Protein 3CAO (pdb70)

Solvent-accessible surface area: 8039 Å² total; per-residue (Å²): 166,129,69,72,82,19,85,39,142,49,59,50,205,76,164,111,37,33,22,80,43,58,47,63,87,57,37,128,182,50,54,53,165,66,73,35,56,52,54,55,27,142,94,148,66,103,80,22,155,146,102,66,30,88,73,56,72,49,45,101,88,22,63,102,135,117,107,63,138,52,30,4,3,104,67,16,42,61,121,52,48,102,32,46,25,124,167,87,90,152,49,50,68,130,80,47,98,29,42,48,180,188

Organism: Desulfocurvibacter africanus (NCBI:txid873)

Structure (mmCIF, N/CA/C/O backbone):
data_3CAO
#
_entry.id   3CAO
#
_cell.length_a   108.000
_cell.length_b   108.000
_cell.length_c   108.000
_cell.angle_alpha   90.00
_cell.angle_beta   90.00
_cell.angle_gamma   90.00
#
_symmetry.space_group_name_H-M   'I 2 3'
#
loop_
_entity.id
_entity.type
_entity.pdbx_description
1 polymer 'CYTOCHROME C3'
2 non-polymer 'ZINC ION'
3 non-polymer 'PROTOPORPHYRIN IX CONTAINING FE'
4 non-polymer ARSENIC
5 water water
#
loop_
_atom_site.group_PDB
_atom_site.id
_atom_site.type_symbol
_atom_site.label_atom_id
_atom_site.label_alt_id
_atom_site.label_comp_id
_atom_site.label_asym_id
_atom_site.label_entity_id
_atom_site.label_seq_id
_atom_site.pdbx_PDB_ins_code
_atom_site.Cartn_x
_atom_site.Cartn_y
_atom_site.Cartn_z
_atom_site.occupancy
_atom_site.B_iso_or_equiv
_atom_site.auth_seq_id
_atom_site.auth_comp_id
_atom_site.auth_asym_id
_atom_site.auth_atom_id
_atom_site.pdbx_PDB_model_num
ATOM 9 N N . GLU A 1 2 ? 0.616 81.525 45.344 1.00 14.54 2 GLU A N 1
ATOM 10 C CA . GLU A 1 2 ? -0.200 81.131 46.520 1.00 13.89 2 GLU A CA 1
ATOM 11 C C . GLU A 1 2 ? -1.690 81.410 46.408 1.00 11.54 2 GLU A C 1
ATOM 12 O O . GLU A 1 2 ? -2.476 80.741 47.105 1.00 15.70 2 GLU A O 1
ATOM 18 N N . ASP A 1 3 ? -2.116 82.319 45.538 1.00 14.21 3 ASP A N 1
ATOM 19 C CA . ASP A 1 3 ? -3.531 82.560 45.334 1.00 13.74 3 ASP A CA 1
ATOM 20 C C . ASP A 1 3 ? -4.158 81.780 44.180 1.00 14.46 3 ASP A C 1
ATOM 21 O O . ASP A 1 3 ? -5.373 81.830 44.018 1.00 15.69 3 ASP A O 1
ATOM 26 N N . MET A 1 4 ? -3.392 80.873 43.573 1.00 10.89 4 MET A N 1
ATOM 27 C CA . MET A 1 4 ? -3.907 80.107 42.433 1.00 12.13 4 MET A CA 1
ATOM 28 C C . MET A 1 4 ? -4.871 79.027 42.910 1.00 11.56 4 MET A C 1
ATOM 29 O O . MET A 1 4 ? -4.560 78.269 43.818 1.00 13.33 4 MET A O 1
ATOM 34 N N . THR A 1 5 ? -6.018 78.935 42.218 1.00 9.68 5 THR A N 1
ATOM 35 C CA . THR A 1 5 ? -7.012 77.930 42.578 1.00 10.97 5 THR A CA 1
ATOM 36 C C . THR A 1 5 ? -7.398 77.087 41.359 1.00 9.32 5 THR A C 1
ATOM 37 O O . THR A 1 5 ? -7.955 76.001 41.546 1.00 11.62 5 THR A O 1
ATOM 41 N N . HIS A 1 6 ? -7.138 77.583 40.154 1.00 10.71 6 HIS A N 1
ATOM 42 C CA . HIS A 1 6 ? -7.351 76.759 38.934 1.00 8.60 6 HIS A CA 1
ATOM 43 C C . HIS A 1 6 ? -6.176 77.006 38.011 1.00 11.19 6 HIS A C 1
ATOM 44 O O . HIS A 1 6 ? -5.558 78.072 38.084 1.00 10.97 6 HIS A O 1
ATOM 51 N N . VAL A 1 7 ? -5.951 76.138 37.007 1.00 8.26 7 VAL A N 1
ATOM 52 C CA . VAL A 1 7 ? -4.918 76.418 36.029 1.00 9.54 7 VAL A CA 1
ATOM 53 C C . VAL A 1 7 ? -5.391 77.572 35.158 1.00 9.29 7 VAL A C 1
ATOM 54 O O . VAL A 1 7 ? -6.587 77.638 34.870 1.00 9.61 7 VAL A O 1
ATOM 58 N N . PRO A 1 8 ? -4.517 78.474 34.793 1.00 12.04 8 PRO A N 1
ATOM 59 C CA . PRO A 1 8 ? -4.789 79.560 33.860 1.00 12.67 8 PRO A CA 1
ATOM 60 C C . PRO A 1 8 ? -5.410 79.054 32.564 1.00 12.46 8 PRO A C 1
ATOM 61 O O . PRO A 1 8 ? -5.004 77.995 32.071 1.00 13.03 8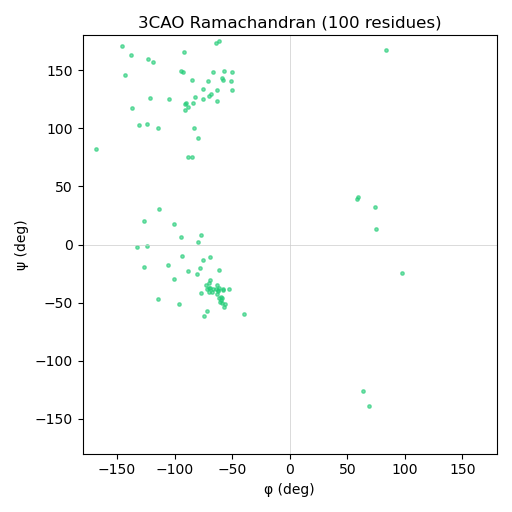 PRO A O 1
ATOM 65 N N . THR A 1 9 ? -6.375 79.795 32.031 1.00 15.35 9 THR A N 1
ATOM 66 C CA . THR A 1 9 ? -7.129 79.326 30.870 1.00 14.97 9 THR A CA 1
ATOM 67 C C . THR A 1 9 ? -7.240 80.399 29.795 1.00 18.34 9 THR A C 1
ATOM 68 O O . THR A 1 9 ? -7.677 80.082 28.678 1.00 19.12 9 THR A O 1
ATOM 72 N N . ASP A 1 10 ? -6.724 81.600 30.009 1.00 17.33 10 ASP A N 1
ATOM 73 C CA . ASP A 1 10 ? -6.872 82.674 29.019 1.00 20.35 10 ASP A CA 1
ATOM 74 C C . ASP A 1 10 ? -6.309 82.311 27.653 1.00 19.66 10 ASP A C 1
ATOM 75 O O . ASP A 1 10 ? -6.936 82.604 26.619 1.00 20.45 10 ASP A O 1
ATOM 80 N N . ALA A 1 11 ? -5.173 81.617 27.618 1.00 15.79 11 ALA A N 1
ATOM 81 C CA . ALA A 1 11 ? -4.536 81.211 26.381 1.00 16.16 11 ALA A CA 1
ATOM 82 C C . ALA A 1 11 ? -5.396 80.284 25.535 1.00 18.19 11 ALA A C 1
ATOM 83 O O . ALA A 1 11 ? -5.121 80.230 24.328 1.00 19.87 11 ALA A O 1
ATOM 85 N N . PHE A 1 12 ? -6.379 79.568 26.076 1.00 17.46 12 PHE A N 1
ATOM 86 C CA . PHE A 1 12 ? -7.224 78.707 25.270 1.00 19.46 12 PHE A CA 1
ATOM 87 C C . PHE A 1 12 ? -8.307 79.447 24.489 1.00 24.29 12 PHE A C 1
ATOM 88 O O . PHE A 1 12 ? -8.911 78.836 23.593 1.00 23.61 12 PHE A O 1
ATOM 96 N N . GLY A 1 13 ? -8.666 80.661 24.878 1.00 25.11 13 GLY A N 1
ATOM 97 C CA . GLY A 1 13 ? -9.864 81.300 24.312 1.00 27.20 13 GLY A CA 1
ATOM 98 C C . GLY A 1 13 ? -11.113 80.571 24.787 1.00 26.70 13 GLY A C 1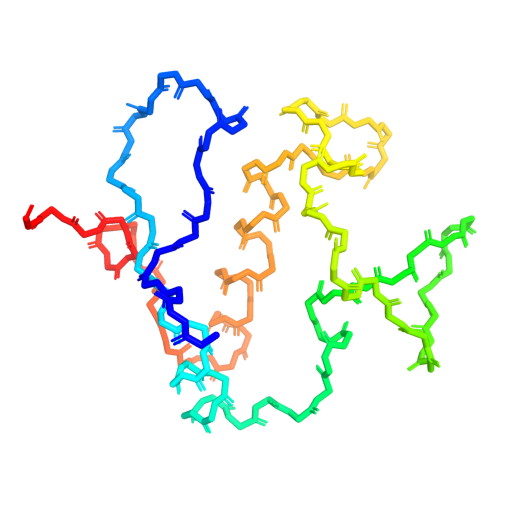
ATOM 99 O O . GLY A 1 13 ? -11.163 80.095 25.920 1.00 26.61 13 GLY A O 1
ATOM 100 N N . LYS A 1 14 ? -12.098 80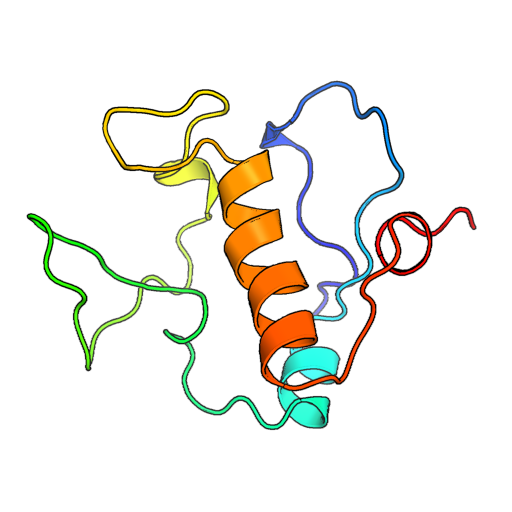.369 23.905 1.00 27.00 14 LYS A N 1
ATOM 101 C CA . LYS A 1 14 ? -13.346 79.754 24.341 1.00 25.55 14 LYS A CA 1
ATOM 102 C C . LYS A 1 14 ? -13.127 78.335 24.847 1.00 25.83 14 LYS A C 1
ATOM 103 O O . LYS A 1 14 ? -12.697 77.452 24.097 1.00 26.87 14 LYS A O 1
ATOM 109 N N . LEU A 1 15 ? -13.538 78.065 26.085 1.00 23.94 15 LEU A N 1
ATOM 110 C CA . LEU A 1 15 ? -13.362 76.758 26.690 1.00 23.30 15 LEU A CA 1
ATOM 111 C C . LEU A 1 15 ? -14.480 75.783 26.344 1.00 22.53 15 LEU A C 1
ATOM 112 O O . LEU A 1 15 ? -15.665 76.095 26.527 1.00 25.20 15 LEU A O 1
ATOM 117 N N . GLU A 1 16 ? -14.116 74.524 26.129 1.00 21.32 16 GLU A N 1
ATOM 118 C CA . GLU A 1 16 ? -15.055 73.414 26.171 1.00 22.98 16 GLU A CA 1
ATOM 119 C C . GLU A 1 16 ? -15.438 73.003 27.585 1.00 23.06 16 GLU A C 1
ATOM 120 O O . GLU A 1 16 ? -16.489 72.385 27.793 1.00 22.63 16 GLU A O 1
ATOM 126 N N . ARG A 1 17 ? -14.435 72.965 28.471 1.00 17.86 17 ARG A N 1
ATOM 127 C CA . ARG A 1 17 ? -14.553 72.359 29.779 1.00 14.97 17 ARG A CA 1
ATOM 128 C C . ARG A 1 17 ? -14.319 73.439 30.856 1.00 15.11 17 ARG A C 1
ATOM 129 O O . ARG A 1 17 ? -13.760 74.488 30.561 1.00 16.04 17 ARG A O 1
ATOM 144 N N . PRO A 1 18 ? -14.832 73.169 32.019 1.00 17.25 18 PRO A N 1
ATOM 145 C CA . PRO A 1 18 ? -14.536 73.928 33.237 1.00 14.18 18 PRO A CA 1
ATOM 146 C C . PRO A 1 18 ? -13.035 74.088 33.415 1.00 17.08 18 PRO A C 1
ATOM 147 O O . PRO A 1 18 ? -12.276 73.209 33.003 1.00 15.94 18 PRO A O 1
ATOM 151 N N . ALA A 1 19 ? -12.607 75.203 34.025 1.00 13.76 19 ALA A N 1
ATOM 152 C CA . ALA A 1 19 ? -11.180 75.301 34.372 1.00 12.83 19 ALA A CA 1
ATOM 153 C C . ALA A 1 19 ? -10.770 74.154 35.276 1.00 10.86 19 ALA A C 1
ATOM 154 O O . ALA A 1 19 ? -11.456 73.742 36.205 1.00 14.22 19 ALA A O 1
ATOM 156 N N . ALA A 1 20 ? -9.560 73.610 35.074 1.00 9.53 20 ALA A N 1
ATOM 157 C CA . ALA A 1 20 ? -9.043 72.530 35.894 1.00 11.18 20 ALA A CA 1
ATOM 158 C C . ALA A 1 20 ? -8.750 73.014 37.316 1.00 12.23 20 ALA A C 1
ATOM 159 O O . ALA A 1 20 ? -7.997 73.985 37.485 1.00 12.13 20 ALA A O 1
ATOM 161 N N . VAL A 1 21 ? -9.257 72.298 38.305 1.00 9.95 21 VAL A N 1
ATOM 162 C CA . VAL A 1 21 ? -8.925 72.588 39.709 1.00 11.69 21 VAL A CA 1
ATOM 163 C C . VAL A 1 21 ? -7.451 72.404 40.000 1.00 13.68 21 VAL A C 1
ATOM 164 O O . VAL A 1 21 ? -6.846 71.412 39.597 1.00 12.23 21 VAL A O 1
ATOM 168 N N . PHE A 1 22 ? -6.835 73.377 40.678 1.00 10.51 22 PHE A N 1
ATOM 169 C CA . PHE A 1 22 ? -5.398 73.338 40.919 1.00 8.98 22 PHE A CA 1
ATOM 170 C C . PHE A 1 22 ? -5.004 74.390 41.952 1.00 10.52 22 PHE A C 1
ATOM 171 O O . PHE A 1 22 ? -4.753 75.520 41.533 1.00 10.78 22 PHE A O 1
ATOM 179 N N . ASN A 1 23 ? -5.168 74.058 43.217 1.00 11.37 23 ASN A N 1
ATOM 180 C CA . ASN A 1 23 ? -4.650 75.011 44.227 1.00 9.65 23 ASN A CA 1
ATOM 181 C C . ASN A 1 23 ? -3.157 74.739 44.293 1.00 10.89 23 ASN A C 1
ATOM 182 O O . ASN A 1 23 ? -2.766 73.886 45.064 1.00 10.90 23 ASN A O 1
ATOM 187 N N . HIS A 1 24 ? -2.382 75.461 43.482 1.00 10.60 24 HIS A N 1
ATOM 188 C CA . HIS A 1 24 ? -0.962 75.202 43.266 1.00 10.06 24 HIS A CA 1
ATOM 189 C C . HIS A 1 24 ? -0.193 74.817 44.513 1.00 10.25 24 HIS A C 1
ATOM 190 O O . HIS A 1 24 ? 0.370 73.725 44.617 1.00 10.05 24 HIS A O 1
ATOM 197 N N . ASP A 1 25 ? -0.176 75.710 45.542 1.00 10.49 25 ASP A N 1
ATOM 198 C CA . ASP A 1 25 ? 0.678 75.397 46.677 1.00 11.33 25 ASP A CA 1
ATOM 199 C C . ASP A 1 25 ? 0.128 74.265 47.535 1.00 10.62 25 ASP A C 1
ATOM 200 O O . ASP A 1 25 ? 0.924 73.454 48.005 1.00 13.49 25 ASP A O 1
ATOM 205 N N . GLU A 1 26 ? -1.188 74.176 47.679 1.00 10.74 26 GLU A N 1
ATOM 206 C CA . GLU A 1 26 ? -1.714 73.047 48.464 1.00 14.43 26 GLU A CA 1
ATOM 207 C C . GLU A 1 26 ? -1.553 71.711 47.741 1.00 14.71 26 GLU A C 1
ATOM 208 O O . GLU A 1 26 ? -1.097 70.720 48.327 1.00 14.54 26 GLU A O 1
ATOM 214 N N . HIS A 1 27 ? -1.734 71.743 46.431 1.00 13.51 27 HIS A N 1
ATOM 215 C CA . HIS A 1 27 ? -1.522 70.556 45.594 1.00 12.24 27 HIS A CA 1
ATOM 216 C C . HIS A 1 27 ? -0.099 70.043 45.781 1.00 11.28 27 HIS A C 1
ATOM 217 O O . HIS A 1 27 ? 0.135 68.846 45.952 1.00 14.35 27 HIS A O 1
ATOM 224 N N . ASN A 1 28 ? 0.894 70.921 45.596 1.00 11.35 28 ASN A N 1
ATOM 225 C CA . ASN A 1 28 ? 2.282 70.477 45.535 1.00 12.64 28 ASN A CA 1
ATOM 226 C C . ASN A 1 28 ? 2.718 69.929 46.888 1.00 14.53 28 ASN A C 1
ATOM 227 O O . ASN A 1 28 ? 3.578 69.059 47.007 1.00 14.89 28 ASN A O 1
ATOM 232 N N . GLU A 1 29 ? 2.246 70.590 47.954 1.00 15.56 29 GLU A N 1
ATOM 233 C CA . GLU A 1 29 ? 2.465 70.030 49.288 1.00 16.87 29 GLU A CA 1
ATOM 234 C C . GLU A 1 29 ? 1.867 68.652 49.484 1.00 17.56 29 GLU A C 1
ATOM 235 O O . GLU A 1 29 ? 2.576 67.760 49.962 1.00 17.53 29 GLU A O 1
ATOM 241 N N . LYS A 1 30 ? 0.621 68.423 49.115 1.00 16.89 30 LYS A N 1
ATOM 242 C CA . LYS A 1 30 ? -0.061 67.151 49.321 1.00 18.87 30 LYS A CA 1
ATOM 243 C C . LYS A 1 30 ? 0.527 66.058 48.429 1.00 19.05 30 LYS A C 1
ATOM 244 O O . LYS A 1 30 ? 0.819 64.950 48.887 1.00 19.18 30 LYS A O 1
ATOM 250 N N . ALA A 1 31 ? 0.903 66.429 47.207 1.00 16.77 31 ALA A N 1
ATOM 251 C CA . ALA A 1 31 ? 1.571 65.504 46.302 1.00 15.22 31 ALA A CA 1
ATOM 252 C C . ALA A 1 31 ? 3.025 65.238 46.630 1.00 17.46 31 ALA A C 1
ATOM 253 O O . ALA A 1 31 ? 3.653 64.332 46.053 1.00 16.15 31 ALA A O 1
ATOM 255 N N . GLY A 1 32 ? 3.647 66.028 47.500 1.00 15.37 32 GLY A N 1
ATOM 256 C CA . GLY A 1 32 ? 5.023 65.808 47.937 1.00 16.56 32 GLY A CA 1
ATOM 257 C C . GLY A 1 32 ? 6.029 66.180 46.851 1.00 16.76 32 GLY A C 1
ATOM 258 O O . GLY A 1 32 ? 7.056 65.538 46.664 1.00 18.46 32 GLY A O 1
ATOM 259 N N . ILE A 1 33 ? 5.669 67.187 46.049 1.00 15.02 33 ILE A N 1
ATOM 260 C CA . ILE A 1 33 ? 6.548 67.621 44.968 1.00 16.54 33 ILE A CA 1
ATOM 261 C C . ILE A 1 33 ? 7.455 68.732 45.502 1.00 18.76 33 ILE A C 1
ATOM 262 O O . ILE A 1 33 ? 6.989 69.844 45.715 1.00 23.68 33 ILE A O 1
ATOM 267 N N . GLU A 1 34 ? 8.744 68.449 45.531 1.00 23.42 34 GLU A N 1
ATOM 268 C CA . GLU A 1 34 ? 9.720 69.378 46.091 1.00 25.61 34 GLU A CA 1
ATOM 269 C C . GLU A 1 34 ? 10.443 70.163 45.005 1.00 24.71 34 GLU A C 1
ATOM 270 O O . GLU A 1 34 ? 10.924 71.267 45.290 1.00 30.21 34 GLU A O 1
ATOM 276 N N . SER A 1 35 ? 10.595 69.575 43.824 1.00 19.01 35 SER A N 1
ATOM 277 C CA . SER A 1 35 ? 11.334 70.206 42.740 1.00 16.97 35 SER A CA 1
ATOM 278 C C . SER A 1 35 ? 10.391 71.027 41.861 1.00 16.83 35 SER A C 1
ATOM 279 O O . SER A 1 35 ? 9.523 70.413 41.206 1.00 15.10 35 SER A O 1
ATOM 282 N N . CYS A 1 36 ? 10.623 72.321 41.717 1.00 13.84 36 CYS A N 1
ATOM 283 C CA . CYS A 1 36 ? 9.758 73.142 40.877 1.00 14.08 36 CYS A CA 1
ATOM 284 C C . CYS A 1 36 ? 9.824 72.701 39.428 1.00 12.52 36 CYS A C 1
ATOM 285 O O . CYS A 1 36 ? 8.822 72.797 38.715 1.00 12.05 36 CYS A O 1
ATOM 288 N N . ASN A 1 37 ? 10.990 72.257 38.951 1.00 13.24 37 ASN A N 1
ATOM 289 C CA . ASN A 1 37 ? 11.083 71.814 37.562 1.00 15.45 37 ASN A CA 1
ATOM 290 C C . ASN A 1 37 ? 10.513 70.437 37.269 1.00 14.46 37 ASN A C 1
ATOM 291 O O . ASN A 1 37 ? 10.466 70.073 36.080 1.00 15.61 37 ASN A O 1
ATOM 296 N N . ALA A 1 38 ? 9.824 69.777 38.197 1.00 14.17 38 ALA A N 1
ATOM 297 C CA . ALA A 1 38 ? 8.864 68.727 37.884 1.00 13.93 38 ALA A CA 1
ATOM 298 C C . ALA A 1 38 ? 7.851 69.229 36.866 1.00 12.54 38 ALA A C 1
ATOM 299 O O . ALA A 1 38 ? 7.384 68.468 35.999 1.00 14.18 38 ALA A O 1
ATOM 301 N N . CYS A 1 39 ? 7.432 70.487 36.979 1.00 8.99 39 CYS A N 1
ATOM 302 C CA . CYS A 1 39 ? 6.522 71.090 36.041 1.00 7.20 39 CYS A CA 1
ATOM 303 C C . CYS A 1 39 ? 7.130 72.221 35.243 1.00 8.85 39 CYS A C 1
ATOM 304 O O . CYS A 1 39 ? 6.952 72.367 34.039 1.00 9.69 39 CYS A O 1
ATOM 307 N N . HIS A 1 40 ? 7.831 73.125 35.991 1.00 8.68 40 HIS A N 1
ATOM 308 C CA . HIS A 1 40 ? 8.376 74.307 35.304 1.00 8.98 40 HIS A CA 1
ATOM 309 C C . HIS A 1 40 ? 9.726 73.934 34.692 1.00 10.80 40 HIS A C 1
ATOM 310 O O . HIS A 1 40 ? 10.777 74.253 35.251 1.00 12.36 40 HIS A O 1
ATOM 317 N N . HIS A 1 41 ? 9.707 73.187 33.581 1.00 10.37 41 HIS A N 1
ATOM 318 C CA . HIS A 1 41 ? 10.949 72.584 33.099 1.00 10.97 41 HIS A CA 1
ATOM 319 C C . HIS A 1 41 ? 11.650 73.501 32.092 1.00 11.80 41 HIS A C 1
ATOM 320 O O . HIS A 1 41 ? 11.117 74.494 31.607 1.00 11.77 41 HIS A O 1
ATOM 327 N N . VAL A 1 42 ? 12.909 73.181 31.827 1.00 10.27 42 VAL A N 1
ATOM 328 C CA . VAL A 1 42 ? 13.699 73.867 30.808 1.00 12.70 42 VAL A CA 1
ATOM 329 C C . VAL A 1 42 ? 14.217 72.820 29.813 1.00 11.72 42 VAL A C 1
ATOM 330 O O . VAL A 1 42 ? 15.009 71.965 30.225 1.00 14.68 42 VAL A O 1
ATOM 334 N N . TRP A 1 43 ? 13.590 72.766 28.650 1.00 11.96 43 TRP A N 1
ATOM 335 C CA . TRP A 1 43 ? 14.043 71.895 27.575 1.00 11.38 43 TRP A CA 1
ATOM 336 C C . TRP A 1 43 ? 14.738 72.722 26.500 1.00 13.16 43 TRP A C 1
ATOM 337 O O . TRP A 1 43 ? 14.195 73.713 26.025 1.00 15.52 43 TRP A O 1
ATOM 348 N N . VAL A 1 44 ? 15.972 72.326 26.191 1.00 14.32 44 VAL A N 1
ATOM 349 C CA . VAL A 1 44 ? 16.752 73.040 25.173 1.00 16.02 44 VAL A CA 1
ATOM 350 C C . VAL A 1 44 ? 17.458 71.995 24.292 1.00 13.99 44 VAL A C 1
ATOM 351 O O . VAL A 1 44 ? 18.208 71.175 24.815 1.00 15.08 44 VAL A O 1
ATOM 355 N N . ASN A 1 45 ? 17.101 72.017 23.015 1.00 16.88 45 ASN A N 1
ATOM 356 C CA . ASN A 1 45 ? 17.795 71.174 22.028 1.00 16.71 45 ASN A CA 1
ATOM 357 C C . ASN A 1 45 ? 17.677 69.702 22.399 1.00 17.36 45 ASN A C 1
ATOM 358 O O . ASN A 1 45 ? 18.617 68.913 22.297 1.00 16.58 45 ASN A O 1
ATOM 363 N N . GLY A 1 46 ? 16.475 69.337 22.848 1.00 14.98 46 GLY A N 1
ATOM 364 C CA . GLY A 1 46 ? 16.111 67.973 23.164 1.00 14.11 46 GLY A CA 1
ATOM 365 C C . GLY A 1 46 ? 16.692 67.454 24.462 1.00 13.57 46 GLY A C 1
ATOM 366 O O . GLY A 1 46 ? 16.632 66.247 24.736 1.00 14.44 46 GLY A O 1
ATOM 367 N N . VAL A 1 47 ? 17.225 68.338 25.308 1.00 11.29 47 VAL A N 1
ATOM 368 C CA . VAL A 1 47 ? 17.830 67.960 26.576 1.00 11.95 47 VAL A CA 1
ATOM 369 C C . VAL A 1 47 ? 17.116 68.676 27.724 1.00 12.64 47 VAL A C 1
ATOM 370 O O . VAL A 1 47 ? 16.976 69.900 27.729 1.00 13.37 47 VAL A O 1
ATOM 374 N N . LEU A 1 48 ? 16.666 67.878 28.683 1.00 15.30 48 LEU A N 1
ATOM 375 C CA . LEU A 1 48 ? 15.973 68.395 29.859 1.00 15.14 48 LEU A CA 1
ATOM 376 C C . LEU A 1 48 ? 16.971 68.836 30.916 1.00 17.30 48 LEU A C 1
ATOM 377 O O . LEU A 1 48 ? 17.725 68.010 31.454 1.00 18.10 48 LEU A O 1
ATOM 382 N N . ALA A 1 49 ? 16.894 70.119 31.296 1.00 15.48 49 ALA A N 1
ATOM 383 C CA . ALA A 1 49 ? 17.859 70.605 32.288 1.00 18.94 49 ALA A CA 1
ATOM 384 C C . ALA A 1 49 ? 17.471 70.090 33.666 1.00 22.05 49 ALA A C 1
ATOM 385 O O . ALA A 1 49 ? 16.317 70.150 34.101 1.00 24.70 49 ALA A O 1
ATOM 387 N N . GLU A 1 50 ? 18.410 69.428 34.335 1.00 21.35 50 GLU A N 1
ATOM 388 C CA . GLU A 1 50 ? 18.100 68.769 35.604 1.00 23.74 50 GLU A CA 1
ATOM 389 C C . GLU A 1 50 ? 18.102 69.768 36.753 1.00 24.16 50 GLU A C 1
ATOM 390 O O . GLU A 1 50 ? 17.421 69.567 37.767 1.00 25.36 50 GLU A O 1
ATOM 396 N N . ASP A 1 51 ? 18.839 70.860 36.595 1.00 24.58 51 ASP A N 1
ATOM 397 C CA . ASP A 1 51 ? 19.082 71.782 37.702 1.00 28.56 51 ASP A CA 1
ATOM 398 C C . ASP A 1 51 ? 18.709 73.216 37.367 1.00 29.49 51 ASP A C 1
ATOM 399 O O . ASP A 1 51 ? 19.370 74.162 37.822 1.00 31.25 51 ASP A O 1
ATOM 404 N N . GLU A 1 52 ? 17.863 73.408 36.363 1.00 22.51 52 GLU A N 1
ATOM 405 C CA . GLU A 1 52 ? 17.263 74.681 36.032 1.00 20.24 52 GLU A CA 1
ATOM 406 C C . GLU A 1 52 ? 15.729 74.538 36.051 1.00 17.73 52 GLU A C 1
ATOM 407 O O . GLU A 1 52 ? 15.212 73.432 35.873 1.00 18.10 52 GLU A O 1
ATOM 413 N N . ASP A 1 53 ? 15.035 75.648 36.174 1.00 17.88 53 ASP A N 1
ATOM 414 C CA . ASP A 1 53 ? 13.599 75.653 35.908 1.00 15.73 53 ASP A CA 1
ATOM 415 C C . ASP A 1 53 ? 13.130 76.959 35.299 1.00 14.62 53 ASP A C 1
ATOM 416 O O . ASP A 1 53 ? 13.907 77.883 35.040 1.00 16.09 53 ASP A O 1
ATOM 421 N N . SER A 1 54 ? 11.859 76.932 34.870 1.00 13.30 54 SER A N 1
ATOM 422 C CA . SER A 1 54 ? 11.279 78.043 34.144 1.00 12.14 54 SER A CA 1
ATOM 423 C C . SER A 1 54 ? 10.176 78.693 34.984 1.00 10.12 54 SER A C 1
ATOM 424 O O . SER A 1 54 ? 9.223 79.246 34.446 1.00 13.56 54 SER A O 1
ATOM 427 N N . VAL A 1 55 ? 10.344 78.623 36.305 1.00 12.22 55 VAL A N 1
ATOM 428 C CA . VAL A 1 55 ? 9.371 79.290 37.185 1.00 12.67 55 VAL A CA 1
ATOM 429 C C . VAL A 1 55 ? 9.158 80.727 36.725 1.00 14.33 55 VAL A C 1
ATOM 430 O O . VAL A 1 55 ? 10.132 81.480 36.575 1.00 14.73 55 VAL A O 1
ATOM 434 N N . GLY A 1 56 ? 7.893 81.140 36.639 1.00 16.18 56 GLY A N 1
ATOM 435 C CA . GLY A 1 56 ? 7.544 82.490 36.233 1.00 16.08 56 GLY A CA 1
ATOM 436 C C . GLY A 1 56 ? 7.167 82.614 34.756 1.00 16.58 56 GLY A C 1
ATOM 437 O O . GLY A 1 56 ? 6.840 83.726 34.313 1.00 18.29 56 GLY A O 1
ATOM 438 N N . THR A 1 57 ? 7.664 81.689 33.929 1.00 13.52 57 THR A N 1
ATOM 439 C CA . THR A 1 57 ? 7.271 81.666 32.520 1.00 13.62 57 THR A CA 1
ATOM 440 C C . THR A 1 57 ? 6.046 80.781 32.357 1.00 12.45 57 THR A C 1
ATOM 441 O O . THR A 1 57 ? 6.062 79.606 32.741 1.00 10.93 57 THR A O 1
ATOM 445 N N . PRO A 1 58 ? 4.971 81.328 31.839 1.00 13.22 58 PRO A N 1
ATOM 446 C CA . PRO A 1 58 ? 3.741 80.589 31.613 1.00 13.42 58 PRO A CA 1
ATOM 447 C C . PRO A 1 58 ? 4.059 79.392 30.715 1.00 12.79 58 PRO A C 1
ATOM 448 O O . PRO A 1 58 ? 4.829 79.553 29.767 1.00 13.35 58 PRO A O 1
ATOM 452 N N . CYS A 1 59 ? 3.310 78.300 30.876 1.00 11.99 59 CYS A N 1
ATOM 453 C CA . CYS A 1 59 ? 3.412 77.185 29.932 1.00 11.34 59 CYS A CA 1
ATOM 454 C C . CYS A 1 59 ? 3.095 77.661 28.520 1.00 11.53 59 CYS A C 1
ATOM 455 O O . CYS A 1 59 ? 3.800 77.277 27.575 1.00 12.01 59 CYS A O 1
ATOM 458 N N . SER A 1 60 ? 2.132 78.557 28.386 1.00 11.16 60 SER A N 1
ATOM 459 C CA . SER A 1 60 ? 1.717 79.045 27.070 1.00 13.96 60 SER A CA 1
ATOM 460 C C . SER A 1 60 ? 2.740 79.917 26.375 1.00 15.33 60 SER A C 1
ATOM 461 O O . SER A 1 60 ? 2.600 80.157 25.161 1.00 16.80 60 SER A O 1
ATOM 464 N N . ASP A 1 61 ? 3.809 80.365 27.042 1.00 14.08 61 ASP A N 1
ATOM 465 C CA . ASP A 1 61 ? 4.874 81.091 26.342 1.00 14.61 61 ASP A CA 1
ATOM 466 C C . ASP A 1 61 ? 5.653 80.147 25.434 1.00 16.05 61 ASP A C 1
ATOM 467 O O . ASP A 1 61 ? 6.340 80.623 24.514 1.00 17.00 61 ASP A O 1
ATOM 472 N N . CYS A 1 62 ? 5.803 78.878 25.840 1.00 13.79 62 CYS A N 1
ATOM 473 C CA . CYS A 1 62 ? 6.523 77.919 25.008 1.00 13.63 62 CYS A CA 1
ATOM 474 C C . CYS A 1 62 ? 5.641 76.910 24.300 1.00 15.53 62 CYS A C 1
ATOM 475 O O . CYS A 1 62 ? 6.134 76.222 23.377 1.00 18.07 62 CYS A O 1
ATOM 478 N N . HIS A 1 63 ? 4.406 76.737 24.730 1.00 13.99 63 HIS A N 1
ATOM 479 C CA . HIS A 1 63 ? 3.513 75.741 24.166 1.00 13.80 63 HIS A CA 1
ATOM 480 C C . HIS A 1 63 ? 2.346 76.443 23.474 1.00 15.06 63 HIS A C 1
ATOM 481 O O . HIS A 1 63 ? 1.548 77.103 24.135 1.00 15.36 63 HIS A O 1
ATOM 488 N N . ALA A 1 64 ? 2.445 76.544 22.143 1.00 16.26 64 ALA A N 1
ATOM 489 C CA . ALA A 1 64 ? 1.323 77.092 21.368 1.00 18.24 64 ALA A CA 1
ATOM 490 C C . ALA A 1 64 ? 0.106 76.199 21.481 1.00 17.96 64 ALA A C 1
ATOM 491 O O . ALA A 1 64 ? 0.221 75.067 21.963 1.00 15.64 64 ALA A O 1
ATOM 493 N N . LEU A 1 65 ? -1.044 76.614 20.951 1.00 16.45 65 LEU A N 1
ATOM 494 C CA . LEU A 1 65 ? -2.221 75.737 20.958 1.00 16.59 65 LEU A CA 1
ATOM 495 C C . LEU A 1 65 ? -1.959 74.490 20.117 1.00 13.92 65 LEU A C 1
ATOM 496 O O . LEU A 1 65 ? -2.541 73.429 20.368 1.00 16.17 65 LEU A O 1
ATOM 501 N N . GLU A 1 66 ? -1.252 74.693 19.007 1.00 17.89 66 GLU A N 1
ATOM 502 C CA . GLU A 1 66 ? -0.883 73.591 18.139 1.00 17.91 66 GLU A CA 1
ATOM 503 C C . GLU A 1 66 ? 0.489 73.033 18.507 1.00 18.04 66 GLU A C 1
ATOM 504 O O . GLU A 1 66 ? 1.434 73.776 18.794 1.00 17.54 66 GLU A O 1
AT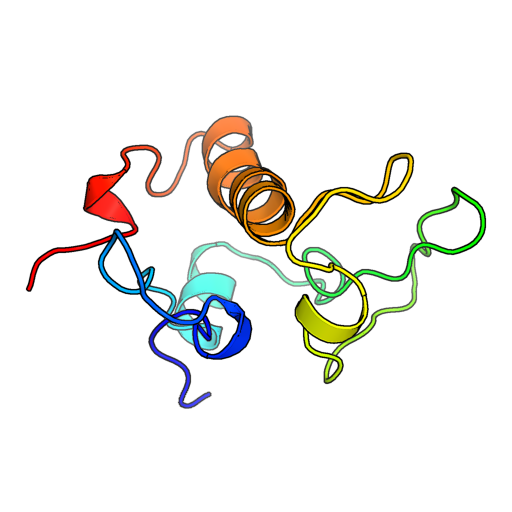OM 510 N N . GLN A 1 67 ? 0.610 71.735 18.279 1.00 17.90 67 GLN A N 1
ATOM 511 C CA . GLN A 1 67 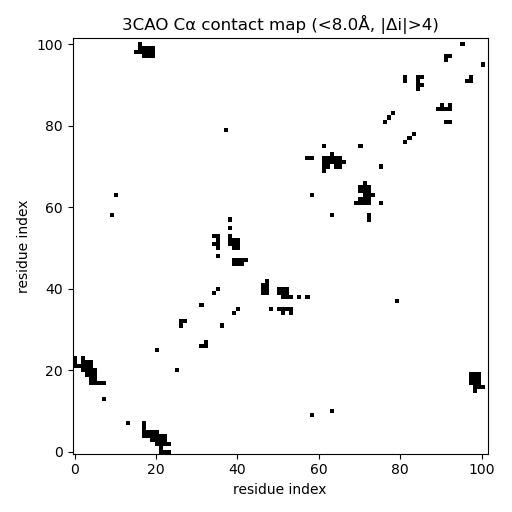? 1.912 71.070 18.365 1.00 19.64 67 GLN A CA 1
ATOM 512 C C . GLN A 1 67 ? 2.905 71.675 17.391 1.00 20.61 67 GLN A C 1
ATOM 513 O O . GLN A 1 67 ? 2.556 72.104 16.283 1.00 22.44 67 GLN A O 1
ATOM 519 N N . ASP A 1 68 ? 4.161 71.754 17.811 1.00 16.72 68 ASP A N 1
ATOM 520 C CA . ASP A 1 68 ? 5.244 72.230 16.950 1.00 20.06 68 ASP A CA 1
ATOM 521 C C . ASP A 1 68 ? 6.409 71.249 17.023 1.00 22.33 68 ASP A C 1
ATOM 522 O O . ASP A 1 68 ? 7.210 71.292 17.961 1.00 20.35 68 ASP A O 1
ATOM 527 N N . GLY A 1 69 ? 6.556 70.419 15.987 1.00 21.34 69 GLY A N 1
ATOM 528 C CA . GLY A 1 69 ? 7.542 69.330 16.084 1.00 20.31 69 GLY A CA 1
ATOM 529 C C . GLY A 1 69 ? 7.145 68.361 17.190 1.00 17.36 69 GLY A C 1
ATOM 530 O O . GLY A 1 69 ? 6.021 67.857 17.237 1.00 19.49 69 GLY A O 1
ATOM 531 N N . ASP A 1 70 ? 8.074 68.104 18.119 1.00 16.07 70 ASP A N 1
ATOM 532 C CA . ASP A 1 70 ? 7.706 67.309 19.291 1.00 15.75 70 ASP A CA 1
ATOM 533 C C . ASP A 1 70 ? 7.455 68.178 20.524 1.00 14.85 70 ASP A C 1
ATOM 534 O O . ASP A 1 70 ? 7.304 67.590 21.599 1.00 16.92 70 ASP A O 1
ATOM 539 N N . THR A 1 71 ? 7.236 69.467 20.348 1.00 14.52 71 THR A N 1
ATOM 540 C CA . THR A 1 71 ? 6.747 70.295 21.474 1.00 15.45 71 THR A CA 1
ATOM 541 C C . THR A 1 71 ? 5.235 70.238 21.471 1.00 14.32 71 THR A C 1
ATOM 542 O O . THR A 1 71 ? 4.607 70.621 20.482 1.00 16.40 71 THR A O 1
ATOM 546 N N . PRO A 1 72 ? 4.607 69.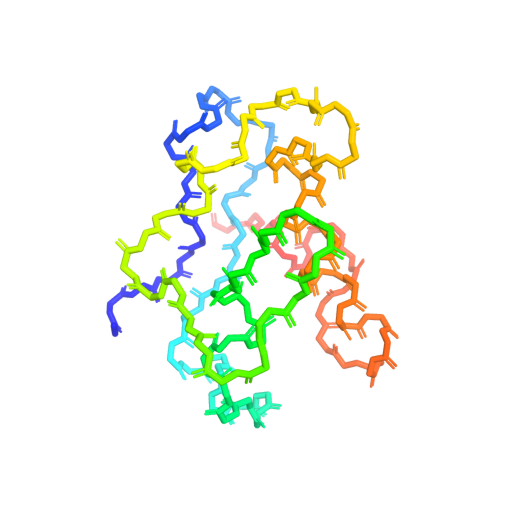723 22.520 1.00 13.61 72 PRO A N 1
ATOM 547 C CA . PRO A 1 72 ? 3.181 69.434 22.512 1.00 13.02 72 PRO A CA 1
ATOM 548 C C . PRO A 1 72 ? 2.388 70.732 22.432 1.00 14.68 72 PRO A C 1
ATOM 549 O O . PRO A 1 72 ? 2.922 71.764 22.850 1.00 13.93 72 PRO A O 1
ATOM 553 N N . GLY A 1 73 ? 1.209 70.732 21.794 1.00 12.01 73 GLY A N 1
ATOM 554 C CA . GLY A 1 73 ? 0.336 71.906 21.978 1.00 12.73 73 GLY A CA 1
ATOM 555 C C . GLY A 1 73 ? -0.026 72.034 23.467 1.00 11.63 73 GLY A C 1
ATOM 556 O O . GLY A 1 73 ? 0.179 71.090 24.216 1.00 11.96 73 GLY A O 1
ATOM 557 N N . LEU A 1 74 ? -0.731 73.117 23.784 1.00 12.93 74 LEU A N 1
ATOM 558 C CA . LEU A 1 74 ? -0.950 73.455 25.205 1.00 12.29 74 LEU A CA 1
ATOM 559 C C . LEU A 1 74 ? -1.873 72.513 25.935 1.00 11.82 74 LEU A C 1
ATOM 560 O O . LEU A 1 74 ? -1.553 72.028 27.022 1.00 9.54 74 LEU A O 1
ATOM 565 N N . GLN A 1 75 ? -2.977 72.067 25.303 1.00 11.63 75 GLN A N 1
ATOM 566 C CA . GLN A 1 75 ? -3.846 71.109 25.967 1.00 10.56 75 GLN A CA 1
ATOM 567 C C . GLN A 1 75 ? -3.077 69.835 26.285 1.00 9.99 75 GLN A C 1
ATOM 568 O O . GLN A 1 75 ? -3.114 69.219 27.344 1.00 10.85 75 GLN A O 1
ATOM 574 N N . ASP A 1 76 ? -2.376 69.319 25.251 1.00 11.09 76 ASP A N 1
ATOM 575 C CA . ASP A 1 76 ? -1.619 68.088 25.342 1.00 12.55 76 ASP A CA 1
ATOM 576 C C . ASP A 1 76 ? -0.506 68.223 26.373 1.00 10.55 76 ASP A C 1
ATOM 577 O O . ASP A 1 76 ? -0.289 67.286 27.139 1.00 10.71 76 ASP A O 1
ATOM 586 N N . ALA A 1 77 ? 0.141 69.389 26.414 1.00 11.14 77 ALA A N 1
ATOM 587 C CA . ALA A 1 77 ? 1.162 69.613 27.455 1.00 11.40 77 ALA A CA 1
ATOM 588 C C . ALA A 1 77 ? 0.569 69.460 28.848 1.00 10.69 77 ALA A C 1
ATOM 589 O O . ALA A 1 77 ? 1.167 68.797 29.691 1.00 9.57 77 ALA A O 1
ATOM 591 N N . TYR A 1 78 ? -0.555 70.122 29.127 1.00 10.34 78 TYR A N 1
ATOM 592 C CA . TYR A 1 78 ? -1.162 69.952 30.445 1.00 9.44 78 TYR A CA 1
ATOM 593 C C . TYR A 1 78 ? -1.587 68.531 30.738 1.00 8.56 78 TYR A C 1
ATOM 594 O O . TYR A 1 78 ? -1.460 67.997 31.824 1.00 9.20 78 TYR A O 1
ATOM 603 N N . HIS A 1 79 ? -2.277 67.880 29.749 1.00 10.22 79 HIS A N 1
ATOM 604 C CA . HIS A 1 79 ? -2.686 66.507 30.013 1.00 10.21 79 HIS A CA 1
ATOM 605 C C . HIS A 1 79 ? -1.517 65.593 30.286 1.00 6.99 79 HIS A C 1
ATOM 606 O O . HIS A 1 79 ? -1.553 64.823 31.245 1.00 11.17 79 HIS A O 1
ATOM 613 N N . GLN A 1 80 ? -0.456 65.678 29.473 1.00 9.72 80 GLN A N 1
ATOM 614 C CA . GLN A 1 80 ? 0.707 64.818 29.694 1.00 10.15 80 GLN A CA 1
ATOM 615 C C . GLN A 1 80 ? 1.361 65.079 31.044 1.00 8.58 80 GLN A C 1
ATOM 616 O O . GLN A 1 80 ? 1.805 64.166 31.724 1.00 12.12 80 GLN A O 1
ATOM 622 N N . GLN A 1 81 ? 1.457 66.375 31.441 1.00 8.97 81 GLN A N 1
ATOM 623 C CA . GLN A 1 81 ? 2.103 66.672 32.710 1.00 9.44 81 GLN A CA 1
ATOM 624 C C . GLN A 1 81 ? 1.226 66.241 33.890 1.00 7.48 81 GLN A C 1
ATOM 625 O O . GLN A 1 81 ? 1.691 65.556 34.794 1.00 8.83 81 GLN A O 1
ATOM 636 N N . CYS A 1 82 ? 0.012 66.779 33.904 1.00 7.65 82 CYS A N 1
ATOM 637 C CA . CYS A 1 82 ? -0.895 66.645 35.034 1.00 6.63 82 CYS A CA 1
ATOM 638 C C . CYS A 1 82 ? -1.506 65.240 35.130 1.00 9.01 82 CYS A C 1
ATOM 639 O O . CYS A 1 82 ? -1.328 64.558 36.122 1.00 9.36 82 CYS A O 1
ATOM 642 N N . TRP A 1 83 ? -2.243 64.896 34.078 1.00 11.10 83 TRP A N 1
ATOM 643 C CA . TRP A 1 83 ? -2.865 63.558 34.054 1.00 11.40 83 TRP A CA 1
ATOM 644 C C . TRP A 1 83 ? -1.847 62.443 33.890 1.00 12.25 83 TRP A C 1
ATOM 645 O O . TRP A 1 83 ? -1.907 61.452 34.641 1.00 10.74 83 TRP A O 1
ATOM 656 N N . GLY A 1 84 ? -0.737 62.703 33.194 1.00 10.50 84 GLY A N 1
ATOM 657 C CA . GLY A 1 84 ? 0.381 61.771 33.131 1.00 10.69 84 GLY A CA 1
ATOM 658 C C . GLY A 1 84 ? 0.970 61.434 34.482 1.00 13.11 84 GLY A C 1
ATOM 659 O O . GLY A 1 84 ? 1.216 60.250 34.772 1.00 12.60 84 GLY A O 1
ATOM 660 N N . CYS A 1 85 ? 1.222 62.424 35.366 1.00 9.36 85 CYS A N 1
ATOM 661 C CA . CYS A 1 85 ? 1.747 62.053 36.674 1.00 10.12 85 CYS A CA 1
ATOM 662 C C . CYS A 1 85 ? 0.725 61.283 37.506 1.00 10.17 85 CYS A C 1
ATOM 663 O O . CYS A 1 85 ? 1.075 60.324 38.186 1.00 11.70 85 CYS A O 1
ATOM 666 N N . HIS A 1 86 ? -0.542 61.701 37.463 1.00 10.38 86 HIS A N 1
ATOM 667 C CA . HIS A 1 86 ? -1.553 61.025 38.290 1.00 11.46 86 HIS A CA 1
ATOM 668 C C . HIS A 1 86 ? -1.683 59.553 37.900 1.00 12.85 86 HIS A C 1
ATOM 669 O O . HIS A 1 86 ? -1.763 58.685 38.779 1.00 14.23 86 HIS A O 1
ATOM 676 N N . GLU A 1 87 ? -1.577 59.305 36.610 1.00 11.75 87 GLU A N 1
ATOM 677 C CA . GLU A 1 87 ? -1.605 57.909 36.148 1.00 14.46 87 GLU A CA 1
ATOM 678 C C . GLU A 1 87 ? -0.350 57.135 36.496 1.00 16.12 87 GLU A C 1
ATOM 679 O O . GLU A 1 87 ? -0.425 56.011 37.010 1.00 16.09 87 GLU A O 1
ATOM 685 N N . LYS A 1 88 ? 0.816 57.776 36.418 1.00 13.85 88 LYS A N 1
ATOM 686 C CA . LYS A 1 88 ? 2.074 57.141 36.800 1.00 15.40 88 LYS A CA 1
ATOM 687 C C . LYS A 1 88 ? 2.121 56.763 38.269 1.00 14.79 88 LYS A C 1
ATOM 688 O O . LYS A 1 88 ? 2.627 55.693 38.648 1.00 17.27 88 LYS A O 1
ATOM 694 N N . GLN A 1 89 ? 1.636 57.649 39.145 1.00 13.68 89 GLN A N 1
ATOM 695 C CA . GLN A 1 89 ? 1.726 57.447 40.577 1.00 15.00 89 GLN A CA 1
ATOM 696 C C . GLN A 1 89 ? 0.475 56.777 41.123 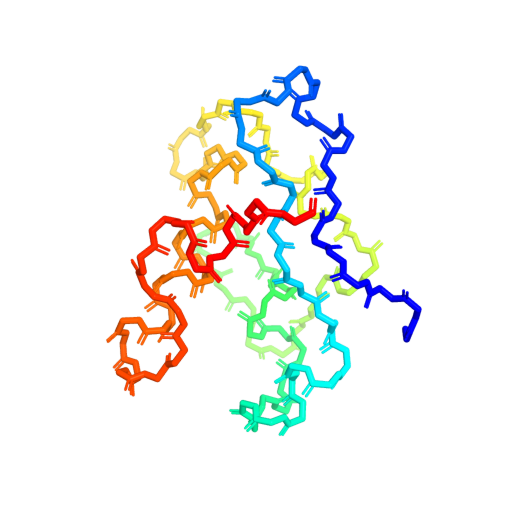1.00 14.13 89 GLN A C 1
ATOM 697 O O . GLN A 1 89 ? 0.398 56.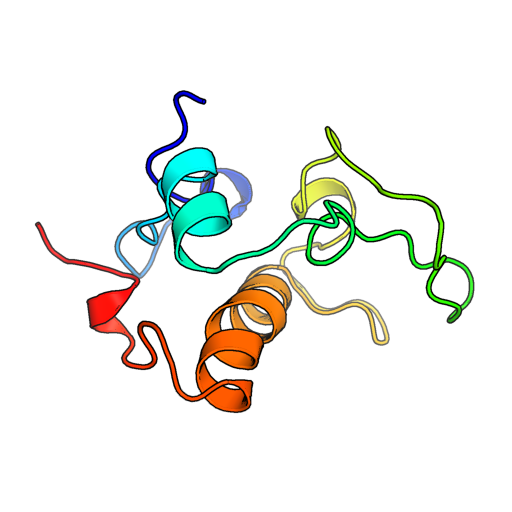473 42.322 1.00 16.08 89 GLN A O 1
ATOM 703 N N . ALA A 1 90 ? -0.566 56.654 40.309 1.00 15.39 90 ALA A N 1
ATOM 704 C CA . ALA A 1 90 ? -1.848 56.105 40.731 1.00 14.87 90 ALA A CA 1
ATOM 705 C C . ALA A 1 90 ? -2.466 56.869 41.890 1.00 19.23 90 ALA A C 1
ATOM 706 O O . ALA A 1 90 ? -3.003 56.334 42.871 1.00 22.13 90 ALA A O 1
ATOM 708 N N . LYS A 1 91 ? -2.337 58.190 41.845 1.00 17.38 91 LYS A N 1
ATOM 709 C CA . LYS A 1 91 ? -2.879 59.100 42.846 1.00 16.89 91 LYS A CA 1
ATOM 710 C C . LYS A 1 91 ? -3.361 60.350 42.100 1.00 18.50 91 LYS A C 1
ATOM 711 O O . LYS A 1 91 ? -2.736 60.708 41.100 1.00 17.17 91 LYS A O 1
ATOM 717 N N . GLY A 1 92 ? -4.424 60.962 42.580 1.00 17.34 92 GLY A N 1
ATOM 718 C CA . GLY A 1 92 ? -4.960 62.159 41.943 1.00 15.29 92 GLY A CA 1
ATOM 719 C C . GLY A 1 92 ? -5.886 61.852 40.785 1.00 20.13 92 GLY A C 1
ATOM 720 O O . GLY A 1 92 ? -6.090 60.699 40.380 1.00 19.36 92 GLY A O 1
ATOM 721 N N . PRO A 1 93 ? -6.614 62.860 40.323 1.00 17.68 93 PRO A N 1
ATOM 722 C CA . PRO A 1 93 ? -7.743 62.734 39.434 1.00 17.62 93 PRO A CA 1
ATOM 723 C C . PRO A 1 93 ? -7.342 62.325 38.025 1.00 19.09 93 PRO A C 1
ATOM 724 O O . PRO A 1 93 ? -6.385 62.830 37.432 1.00 16.74 93 PRO A O 1
ATOM 728 N N . VAL A 1 94 ? -8.004 61.263 37.535 1.00 18.73 94 VAL A N 1
ATOM 729 C CA . VAL A 1 94 ? -7.684 60.790 36.183 1.00 19.75 94 VAL A CA 1
ATOM 730 C C . VAL A 1 94 ? -8.930 60.746 35.310 1.00 21.19 94 VAL A C 1
ATOM 731 O O . VAL A 1 94 ? -8.839 60.521 34.103 1.00 22.34 94 VAL A O 1
ATOM 735 N N . MET A 1 95 ? -10.089 61.098 35.884 1.00 21.56 95 MET A N 1
ATOM 736 C CA . MET A 1 95 ? -11.287 61.273 35.058 1.00 21.67 95 MET A CA 1
ATOM 737 C C . MET A 1 95 ? -11.486 62.725 34.639 1.00 19.32 95 MET A C 1
ATOM 738 O O . MET A 1 95 ? -11.308 63.611 35.491 1.00 18.88 95 MET A O 1
ATOM 747 N N . CYS A 1 96 ? -12.066 62.965 33.480 1.00 15.84 96 CYS A N 1
ATOM 748 C CA . CYS A 1 96 ? -12.155 64.299 32.917 1.00 16.35 96 CYS A CA 1
ATOM 749 C C . CYS A 1 96 ? -12.839 65.264 33.902 1.00 18.86 96 CYS A C 1
ATOM 750 O O . CYS A 1 96 ? -12.369 66.385 34.102 1.00 15.57 96 CYS A O 1
ATOM 753 N N . GLY A 1 97 ? -14.009 64.857 34.400 1.00 17.89 97 GLY A N 1
ATOM 754 C CA . GLY A 1 97 ? -14.787 65.770 35.245 1.00 17.41 97 GLY A CA 1
ATOM 755 C C . GLY A 1 97 ? -14.313 65.857 36.673 1.00 17.04 97 GLY A C 1
ATOM 756 O O . GLY A 1 97 ? -14.873 66.625 37.472 1.00 19.42 97 GLY A O 1
ATOM 757 N N . GLU A 1 98 ? -13.239 65.175 37.057 1.00 14.17 98 GLU A N 1
ATOM 758 C CA . GLU A 1 98 ? -12.586 65.276 38.342 1.00 14.69 98 GLU A CA 1
ATOM 759 C C . GLU A 1 98 ? -11.513 66.368 38.364 1.00 16.17 98 GLU A C 1
ATOM 760 O O . GLU A 1 98 ? -11.131 66.795 39.454 1.00 17.19 98 GLU A O 1
ATOM 766 N N . CYS A 1 99 ? -11.026 66.709 37.180 1.00 15.82 99 CYS A N 1
ATOM 767 C CA . CYS A 1 99 ? -10.165 67.888 37.047 1.00 15.96 99 CYS A CA 1
ATOM 768 C C . CYS A 1 99 ? -11.022 69.059 36.602 1.00 15.77 99 CYS A C 1
ATOM 769 O O . CYS A 1 99 ? -10.985 70.153 37.173 1.00 15.60 99 CYS A O 1
ATOM 772 N N . HIS A 1 100 ? -11.793 68.821 35.539 1.00 14.53 100 HIS A N 1
ATOM 773 C CA . HIS A 1 100 ? -12.631 69.860 34.960 1.00 14.04 100 HIS A CA 1
ATOM 774 C C . HIS A 1 100 ? -13.978 69.832 35.682 1.00 18.44 100 HIS A C 1
ATOM 775 O O . HIS A 1 100 ? -14.987 69.452 35.094 1.00 17.83 100 HIS A O 1
ATOM 782 N N . VAL A 1 101 ? -14.003 70.351 36.907 1.00 15.46 101 VAL A N 1
ATOM 783 C CA . VAL A 1 101 ? -15.133 70.096 37.808 1.00 16.80 101 VAL A CA 1
ATOM 784 C C . VAL A 1 101 ? -16.269 71.057 37.495 1.00 19.32 101 VAL A C 1
ATOM 785 O O . VAL A 1 101 ? -16.065 72.265 37.346 1.00 16.97 101 VAL A O 1
ATOM 789 N N . LYS A 1 102 ? -17.476 70.531 37.266 1.00 19.41 102 LYS A N 1
ATOM 790 C CA . LYS A 1 102 ? -18.650 71.400 37.147 1.00 23.20 102 LYS A CA 1
ATOM 791 C C . LYS A 1 102 ? -19.194 71.755 38.530 1.00 24.54 102 LYS A C 1
ATOM 792 O O . LYS A 1 102 ? -19.532 70.850 39.302 1.00 27.79 102 LYS A O 1
ATOM 798 N N . ASN A 1 103 ? -18.868 72.951 39.001 1.00 24.87 103 ASN A N 1
ATOM 799 C CA . ASN A 1 103 ? -19.437 73.507 40.217 1.00 25.05 103 ASN A CA 1
ATOM 800 C C . ASN A 1 103 ? -19.587 75.026 40.082 1.00 27.31 103 ASN A C 1
ATOM 801 O O . ASN A 1 103 ? -19.507 75.550 38.954 1.00 27.20 103 ASN A O 1
#

Nearest PDB structures (foldseek):
  3cao-assembly1_A  TM=1.010E+00  e=4.121E-22  Desulfocurvibacter africanus
  3bxu-assembly1_B  TM=6.805E-01  e=4.447E-04  unclassified
  3h34-assembly1_A  TM=7.182E-01  e=2.101E-03  Geobacter sulfurreducens
  3h4n-assembly1_A  TM=6.987E-01  e=1.836E-03  Geobacter sulfurreducens
  3h4n-assembly2_B  TM=5.910E-01  e=7.134E-04  Geobacter sulfurreducens

Secondary structure (DSSP, 8-state):
----B---GGG-S-SSPPPB--HHHHHHHHT---GGGTS--EETTEE-SS---TTS-GGGT--SS-BTTB--HHHHHIIIIIHHHHHHT-S--SHHHHS---

InterPro domains:
  IPR002322 Cytochrome c, class III [PR00609] (43-52)
  IPR002322 Cytochrome c, class III [PR00609] (58-65)
  IPR002322 Cytochrome c, class III [PR00609] (104-115)
  IPR002322 Cytochrome c, class III [PR00609] (117-124)
  IPR020942 Class III cytochrome C [PF02085] (26-124)
  IPR036280 Multiheme cytochrome superfamily [SSF48695] (30-124)
  IPR054899 Acidic tetraheme cytochrome c3 TmcA [NF045722] (1-125)

Sequence (102 aa):
EDMTHVPTDAFGKLERPAAVFNHDEHNEKAGIESCNACHHVWVNGVLAEDEDSVGTPCSDCHALEQDGDTPGLQDAYHQQCWGCHEKQAKGPVMCGECHVKN

Foldseek 3Di:
DPDQFADDVLVPDDPFATFGDPPVVVCVVVVPDDPCLQQWDADPNDTDPPDGNPPDRPCVQADCPDDDPRHHDVVSCCCSPLVVCVVVVHADNDPCRGRPDD

B-factor: mean 20.78, std 12.35, range [6.63, 73.07]

Radius of gyration: 13.77 Å; Cα contacts (8 Å, |Δi|>4): 110; chains: 1; bounding box: 38×27×33 Å

CATH classification: 3.90.10.10